Protein AF-A0A4U0ES92-F1 (afdb_monomer)

InterPro domains:
  IPR001584 Integrase, catalytic core [PF13683] (99-151)
  IPR012337 Ribonuclease H-like superfamily [SSF53098] (99-155)
  IPR036397 Ribonuclease H superfamily [G3DSA:3.30.420.10] (34-159)
  IPR050900 Transposase IS3/IS150/IS904 [PTHR46889] (99-154)

Mean predicted aligned error: 8.14 Å

Organism: NCBI:txid2565367

Solvent-accessible surface area (backbone atoms only — not comparable to full-atom values): 10057 Å² total; per-residue (Å²): 116,68,71,62,53,51,52,52,51,54,54,50,52,55,52,52,60,52,28,74,80,45,64,61,62,50,68,78,57,41,56,62,73,39,42,68,58,29,59,74,68,71,50,94,73,54,73,66,58,50,50,51,54,32,51,76,69,70,64,59,81,77,79,81,77,73,94,70,90,81,80,89,80,90,72,95,72,87,83,81,79,75,71,60,87,84,60,84,82,87,59,89,89,76,76,57,79,74,60,49,48,65,59,54,53,51,51,50,48,46,28,71,45,63,56,65,73,60,90,64,99,40,74,67,56,47,52,51,52,50,54,49,46,54,48,41,47,34,69,68,39,66,31,76,96,54,78,57,35,22,55,43,69,61,68,60,67,74,108

Radius of gyration: 19.61 Å; Cα contacts (8 Å, |Δi|>4): 95; chains: 1; bounding box: 53×39×47 Å

pLDDT: mean 85.02, std 13.17, range [40.41, 96.62]

Foldseek 3Di:
DPVVVVLLVVLVVLLVVVCVQWVQDALVLVCVLCVVVCVVVVHDDDSVNSVVSCVVVVNGHDDDDPPDDPDDPDDDDDDDDLPPPPDDDDDPPPDDPVSCVVVVVVVVCLCPGQVLVDDDPDPVVSVVSSVSSVCCQQQPAFDVVVVGDHNCVVPVVVD

Sequence (159 aa):
ADKRLKLEQQIIQIVNQKRRSLPREGVRKLKISLKNEFDKANLKVGRDTLFNILRKHNMLITRKKPSYRTTNSFHRFYKHKNIIKDVIVNRPNQVWVSDNAIAERVNGILKDEFYLDQTFDSVQHAKKATKSAINLYNQIRLHVSLDYKTPNMVYLKTA

Structure (mmCIF, N/CA/C/O backbone):
data_AF-A0A4U0ES92-F1
#
_entry.id   AF-A0A4U0ES92-F1
#
loop_
_atom_site.group_PDB
_atom_site.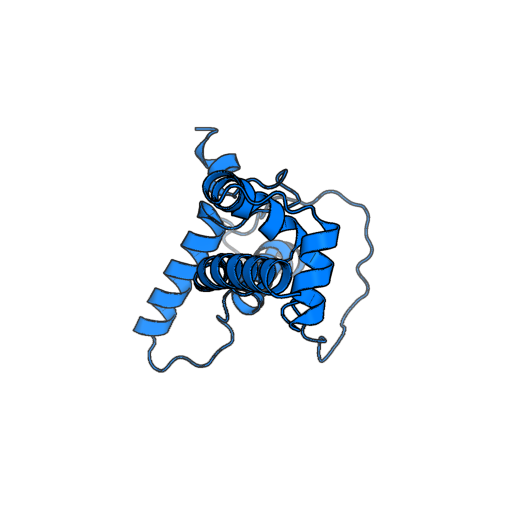id
_atom_site.type_symbol
_atom_site.label_atom_id
_atom_site.label_alt_id
_atom_site.label_comp_id
_atom_site.label_asym_id
_atom_site.label_entity_id
_atom_site.label_seq_id
_atom_site.pdbx_PDB_ins_code
_atom_site.Cartn_x
_atom_site.Cartn_y
_atom_site.Cartn_z
_atom_site.occupancy
_atom_site.B_iso_or_equiv
_atom_site.auth_seq_id
_atom_site.auth_comp_id
_atom_site.auth_asym_id
_atom_site.auth_atom_id
_atom_site.pdbx_PDB_model_num
ATOM 1 N N . ALA A 1 1 ? -25.592 1.103 23.160 1.00 60.66 1 ALA A N 1
ATOM 2 C CA . ALA A 1 1 ? -25.136 0.414 21.930 1.00 60.66 1 ALA A CA 1
ATOM 3 C C . ALA A 1 1 ? -24.760 1.393 20.807 1.00 60.66 1 ALA A C 1
ATOM 5 O O . ALA A 1 1 ? -23.712 1.230 20.192 1.00 60.66 1 ALA A O 1
ATOM 6 N N . ASP A 1 2 ? -25.552 2.446 20.593 1.00 78.88 2 ASP A N 1
ATOM 7 C CA . ASP A 1 2 ? -25.477 3.307 19.403 1.00 78.88 2 ASP A CA 1
ATOM 8 C C . ASP A 1 2 ? -24.165 4.115 19.229 1.00 78.88 2 ASP A C 1
ATOM 10 O O . ASP A 1 2 ? -23.608 4.192 18.137 1.00 78.88 2 ASP A O 1
ATOM 14 N N . LYS A 1 3 ? -23.576 4.636 20.320 1.00 84.75 3 LYS A N 1
ATOM 15 C CA . LYS A 1 3 ? -22.305 5.399 20.264 1.00 84.75 3 LYS A CA 1
ATOM 16 C C . LYS A 1 3 ? -21.114 4.574 19.752 1.00 84.75 3 LYS A C 1
ATOM 18 O O . LYS A 1 3 ? -20.283 5.086 19.008 1.00 84.75 3 LYS A O 1
ATOM 23 N N . ARG A 1 4 ? -21.030 3.295 20.136 1.00 85.50 4 ARG A N 1
ATOM 24 C CA . ARG A 1 4 ? -19.947 2.394 19.705 1.00 85.50 4 ARG A CA 1
ATOM 25 C C . ARG A 1 4 ? -20.083 2.037 18.228 1.00 85.50 4 ARG A C 1
ATOM 27 O O . ARG A 1 4 ? -19.082 2.006 17.524 1.00 85.50 4 ARG A O 1
ATOM 34 N N . LEU A 1 5 ? -21.314 1.819 17.769 1.00 89.06 5 LEU A N 1
ATOM 35 C CA . LEU A 1 5 ? -21.596 1.547 16.364 1.00 89.06 5 LEU A CA 1
ATOM 36 C C . LEU A 1 5 ? -21.233 2.750 15.480 1.00 89.06 5 LEU A C 1
ATOM 38 O O . LEU A 1 5 ? -20.566 2.570 14.466 1.00 89.06 5 LEU A O 1
ATOM 42 N N . LYS A 1 6 ? -21.573 3.973 15.910 1.00 91.31 6 LYS A N 1
ATOM 43 C CA . LYS A 1 6 ? -21.177 5.215 15.221 1.00 91.31 6 LYS A CA 1
ATOM 44 C C . LYS A 1 6 ? -19.657 5.370 15.121 1.00 91.31 6 LYS A C 1
ATOM 46 O O . LYS A 1 6 ? -19.144 5.693 14.054 1.00 91.31 6 LYS A O 1
ATOM 51 N N . LEU A 1 7 ? -18.926 5.075 16.198 1.00 91.00 7 LEU A N 1
ATOM 52 C CA . LEU A 1 7 ? -17.459 5.104 16.191 1.00 91.00 7 LEU A CA 1
ATOM 53 C C . LEU A 1 7 ? -16.865 4.057 15.231 1.00 91.00 7 LEU A C 1
ATOM 55 O O . LEU A 1 7 ? -15.956 4.367 14.464 1.00 91.00 7 LEU A O 1
ATOM 59 N N . GLU A 1 8 ? -17.391 2.827 15.239 1.00 93.12 8 GLU A N 1
ATOM 60 C CA . GLU A 1 8 ? -16.979 1.770 14.304 1.00 93.12 8 GLU A CA 1
ATOM 61 C C . GLU A 1 8 ? -17.213 2.200 12.843 1.00 93.12 8 GLU A C 1
ATOM 63 O O . GLU A 1 8 ? -16.310 2.076 12.016 1.00 93.12 8 GLU A O 1
ATOM 68 N N . GLN A 1 9 ? -18.376 2.784 12.538 1.00 93.12 9 GLN A N 1
ATOM 69 C CA . GLN A 1 9 ? -18.706 3.305 11.206 1.00 93.12 9 GLN A CA 1
ATOM 70 C C . GLN A 1 9 ? -17.762 4.428 10.763 1.00 93.12 9 GLN A C 1
ATOM 72 O O . GLN A 1 9 ? -17.282 4.413 9.628 1.00 93.12 9 GLN A O 1
ATOM 77 N N . GLN A 1 10 ? -17.434 5.360 11.660 1.00 94.12 10 GLN A N 1
ATOM 78 C CA . GLN A 1 10 ? -16.494 6.442 11.370 1.00 94.12 10 GLN A CA 1
ATOM 79 C C . GLN A 1 10 ? -15.098 5.899 11.028 1.00 94.12 10 GLN A C 1
ATOM 81 O O . GLN A 1 10 ? -14.485 6.319 10.046 1.00 94.12 10 GLN A O 1
ATOM 86 N N . ILE A 1 11 ? -14.608 4.912 11.787 1.00 93.75 11 ILE A N 1
ATOM 87 C CA . ILE A 1 11 ? -13.322 4.252 11.514 1.00 93.75 11 ILE A CA 1
ATOM 88 C C . ILE A 1 11 ? -13.347 3.569 10.143 1.00 93.75 11 ILE A C 1
ATOM 90 O O . ILE A 1 11 ? -12.400 3.700 9.368 1.00 93.75 11 ILE A O 1
ATOM 94 N N . ILE A 1 12 ? -14.429 2.859 9.819 1.00 94.62 12 ILE A N 1
ATOM 95 C CA . ILE A 1 12 ? -14.591 2.176 8.528 1.00 94.62 12 ILE A CA 1
ATOM 96 C C . ILE A 1 12 ? -14.568 3.176 7.372 1.00 94.62 12 ILE A C 1
ATOM 98 O O . ILE A 1 12 ? -13.921 2.922 6.356 1.00 94.62 12 ILE A O 1
ATOM 102 N N . GLN A 1 13 ? -15.224 4.326 7.528 1.00 94.62 13 GLN A N 1
ATOM 103 C CA . GLN A 1 13 ? -15.247 5.371 6.510 1.00 94.62 13 GLN A CA 1
ATOM 104 C C . GLN A 1 13 ? -13.841 5.911 6.219 1.00 94.62 13 GLN A C 1
ATOM 106 O O . GLN A 1 13 ? -13.446 5.975 5.053 1.00 94.62 13 GLN A O 1
ATOM 111 N N . ILE A 1 14 ? -13.067 6.213 7.264 1.00 94.44 14 ILE A N 1
ATOM 112 C CA . ILE A 1 14 ? -11.668 6.658 7.152 1.00 94.44 14 ILE A CA 1
ATOM 113 C C . ILE A 1 14 ? -10.821 5.585 6.448 1.00 94.44 14 ILE A C 1
ATOM 115 O O . ILE A 1 14 ? -10.112 5.853 5.476 1.00 94.44 14 ILE A O 1
ATOM 119 N N . VAL A 1 15 ? -10.950 4.323 6.870 1.00 94.38 15 VAL A N 1
ATOM 120 C CA . VAL A 1 15 ? -10.224 3.199 6.260 1.00 94.38 15 VAL A CA 1
ATOM 121 C C . VAL A 1 15 ? -10.571 3.037 4.776 1.00 94.38 15 VAL A C 1
ATOM 123 O O . VAL A 1 15 ? -9.679 2.812 3.957 1.00 94.38 15 VAL A O 1
ATOM 126 N N . ASN A 1 16 ? -11.845 3.169 4.407 1.00 93.81 16 ASN A N 1
ATOM 127 C CA . ASN A 1 16 ? -12.287 3.076 3.017 1.00 93.81 16 ASN A CA 1
ATOM 128 C C . ASN A 1 16 ? -11.739 4.218 2.161 1.00 93.81 16 ASN A C 1
ATOM 130 O O . ASN A 1 16 ? -11.300 3.969 1.038 1.00 93.81 16 ASN A O 1
ATOM 134 N N . GLN A 1 17 ? -11.705 5.447 2.685 1.00 93.44 17 GLN A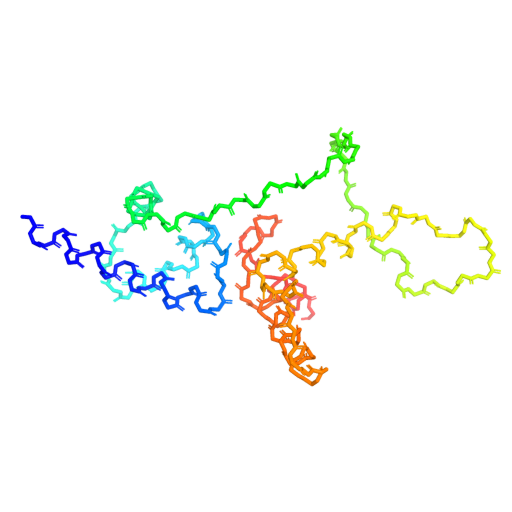 N 1
ATOM 135 C CA . GLN A 1 17 ? -11.074 6.576 1.997 1.00 93.44 17 GLN A CA 1
ATOM 136 C C . GLN A 1 17 ? -9.602 6.283 1.708 1.00 93.44 17 GLN A C 1
ATOM 138 O O . GLN A 1 17 ? -9.154 6.441 0.571 1.00 93.44 17 GLN A O 1
ATOM 143 N N . LYS A 1 18 ? -8.870 5.749 2.691 1.00 92.19 18 LYS A N 1
ATOM 144 C CA . LYS A 1 18 ? -7.464 5.388 2.510 1.00 92.19 18 LYS A CA 1
ATOM 145 C C . LYS A 1 18 ? -7.260 4.283 1.475 1.00 92.19 18 LYS A C 1
ATOM 147 O O . LYS A 1 18 ? -6.378 4.385 0.615 1.00 92.19 18 LYS A O 1
ATOM 152 N N . ARG A 1 19 ? -8.110 3.254 1.505 1.00 92.31 19 ARG A N 1
ATOM 153 C CA . ARG A 1 19 ? -8.057 2.109 0.585 1.00 92.31 19 ARG A CA 1
ATOM 154 C C . ARG A 1 19 ? -8.394 2.441 -0.865 1.00 92.31 19 ARG A C 1
ATOM 156 O O . ARG A 1 19 ? -8.065 1.646 -1.733 1.00 92.31 19 ARG A O 1
ATOM 163 N N . ARG A 1 20 ? -8.946 3.620 -1.164 1.00 91.19 20 ARG A N 1
ATOM 164 C CA . ARG A 1 20 ? -9.018 4.100 -2.557 1.00 91.19 20 ARG A CA 1
ATOM 165 C C . ARG A 1 20 ? -7.627 4.246 -3.179 1.00 91.19 20 ARG A C 1
ATOM 167 O O . ARG A 1 20 ? -7.461 3.981 -4.360 1.00 91.19 20 ARG A O 1
ATOM 174 N N . SER A 1 21 ? -6.640 4.652 -2.376 1.00 90.44 21 SER A N 1
ATOM 175 C CA . SER A 1 21 ? -5.247 4.805 -2.815 1.00 90.44 21 SER A CA 1
ATOM 176 C C . SER A 1 21 ? -4.419 3.532 -2.625 1.00 90.44 21 SER A C 1
ATOM 178 O O . SER A 1 21 ? -3.677 3.138 -3.516 1.00 90.44 21 SER A O 1
ATOM 180 N N . LEU A 1 22 ? -4.549 2.870 -1.471 1.00 91.69 22 LEU A N 1
ATOM 181 C CA . LEU A 1 22 ? -3.810 1.652 -1.133 1.00 91.69 22 LEU A CA 1
ATOM 182 C C . LEU A 1 22 ? -4.800 0.537 -0.763 1.00 91.69 22 LEU A C 1
ATOM 184 O O . LEU A 1 22 ? -5.035 0.277 0.422 1.00 91.69 22 LEU A O 1
ATOM 188 N N . PRO A 1 23 ? -5.412 -0.130 -1.754 1.00 89.75 23 PRO A N 1
ATOM 189 C CA . PRO A 1 23 ? -6.561 -1.003 -1.515 1.00 89.75 23 PRO A CA 1
ATOM 190 C C . PRO A 1 23 ? -6.226 -2.234 -0.680 1.00 89.75 23 PRO A C 1
ATOM 192 O O . PRO A 1 23 ? -7.071 -2.735 0.063 1.00 89.75 23 PRO A O 1
ATOM 195 N N . ARG A 1 24 ? -4.976 -2.699 -0.750 1.00 91.19 24 ARG A N 1
ATOM 196 C CA . ARG A 1 24 ? -4.496 -3.889 -0.039 1.00 91.19 24 ARG A CA 1
ATOM 197 C C . ARG A 1 24 ? -3.477 -3.552 1.049 1.00 91.19 24 ARG A C 1
ATOM 199 O O . ARG A 1 24 ? -2.622 -4.367 1.394 1.00 91.19 24 ARG A O 1
ATOM 206 N N . GLU A 1 25 ? -3.595 -2.367 1.652 1.00 90.62 25 GLU A N 1
ATOM 207 C CA . GLU A 1 25 ? -2.781 -1.992 2.809 1.00 90.62 25 GLU A CA 1
ATOM 208 C C . GLU A 1 25 ? -3.185 -2.742 4.090 1.00 90.62 25 GLU A C 1
ATOM 210 O O . GLU A 1 25 ? -4.276 -2.578 4.645 1.00 90.62 25 GLU A O 1
ATOM 215 N N . GLY A 1 26 ? -2.269 -3.579 4.586 1.00 90.56 26 GLY A N 1
ATOM 216 C CA . GLY A 1 26 ? -2.458 -4.360 5.809 1.00 90.56 26 GLY A CA 1
ATOM 217 C C . GLY A 1 26 ? -2.611 -3.500 7.067 1.00 90.56 26 GLY A C 1
ATOM 218 O O . GLY A 1 26 ? -1.957 -2.471 7.213 1.00 90.56 26 GLY A O 1
ATOM 219 N N . VAL A 1 27 ? -3.392 -3.991 8.037 1.00 92.69 27 VAL A N 1
ATOM 220 C CA . VAL A 1 27 ? -3.791 -3.263 9.262 1.00 92.69 27 VAL A CA 1
ATOM 221 C C . VAL A 1 27 ? -2.615 -2.655 10.040 1.00 92.69 27 VAL A C 1
ATOM 223 O O . VAL A 1 27 ? -2.722 -1.545 10.550 1.00 92.69 27 VAL A O 1
ATOM 226 N N . ARG A 1 28 ? -1.464 -3.343 10.105 1.00 92.00 28 ARG A N 1
ATOM 227 C CA . ARG A 1 28 ? -0.263 -2.823 10.789 1.00 92.00 28 ARG A CA 1
ATOM 228 C C . ARG A 1 28 ? 0.247 -1.519 10.169 1.00 92.00 28 ARG A C 1
ATOM 230 O O . ARG A 1 28 ? 0.568 -0.591 10.901 1.00 92.00 28 ARG A O 1
ATOM 237 N N . LYS A 1 29 ? 0.311 -1.462 8.835 1.00 93.31 29 LYS A N 1
ATOM 238 C CA . LYS A 1 29 ? 0.729 -0.265 8.092 1.00 93.31 29 LYS A CA 1
ATOM 239 C C . LYS A 1 29 ? -0.369 0.786 8.120 1.00 93.31 29 LYS A C 1
ATOM 241 O O . LYS A 1 29 ? -0.096 1.935 8.438 1.00 93.31 29 LYS A O 1
ATOM 246 N N . LEU A 1 30 ? -1.610 0.344 7.931 1.00 93.50 30 LEU A N 1
ATOM 247 C CA . LEU A 1 30 ? -2.801 1.179 7.976 1.00 93.50 30 LEU A CA 1
ATOM 248 C C . LEU A 1 30 ? -2.890 1.976 9.286 1.00 93.50 30 LEU A C 1
ATOM 250 O O . LEU A 1 30 ? -3.100 3.177 9.244 1.00 93.50 30 LEU A O 1
ATOM 254 N N . LYS A 1 31 ? -2.630 1.355 10.447 1.00 94.06 31 LYS A N 1
ATOM 255 C CA . LYS A 1 31 ? -2.600 2.054 11.746 1.00 94.06 31 LYS A CA 1
ATOM 256 C C . LYS A 1 31 ? -1.609 3.217 11.769 1.00 94.06 31 LYS A C 1
ATOM 258 O O . LYS A 1 31 ? -1.871 4.238 12.394 1.00 94.06 31 LYS A O 1
ATOM 263 N N . ILE A 1 32 ? -0.439 3.033 11.163 1.00 93.25 32 ILE A N 1
ATOM 264 C CA . ILE A 1 32 ? 0.611 4.054 11.133 1.00 93.25 32 ILE A CA 1
ATOM 265 C C . ILE A 1 32 ? 0.233 5.135 10.128 1.00 93.25 32 ILE A C 1
ATOM 267 O O . ILE A 1 32 ? 0.284 6.314 10.462 1.00 93.25 32 ILE A O 1
ATOM 271 N N . SER A 1 33 ? -0.222 4.737 8.939 1.00 91.88 33 SER A N 1
ATOM 272 C CA . SER A 1 33 ? -0.618 5.688 7.910 1.00 91.88 33 SER A CA 1
ATOM 273 C C . SER A 1 33 ? -1.838 6.525 8.301 1.00 91.88 33 SER A C 1
ATOM 275 O O . SER A 1 33 ? -1.914 7.673 7.877 1.00 91.88 33 SER A O 1
ATOM 277 N N . LEU A 1 34 ? -2.775 5.969 9.070 1.00 93.31 34 LEU A N 1
ATOM 278 C CA . LEU A 1 34 ? -3.988 6.651 9.525 1.00 93.31 34 LEU A CA 1
ATOM 279 C C . LEU A 1 34 ? -3.794 7.424 10.828 1.00 93.31 34 LEU A C 1
ATOM 281 O O . LEU A 1 34 ? -4.741 8.049 11.288 1.00 93.31 34 LEU A O 1
ATOM 285 N N . LYS A 1 35 ? -2.599 7.404 11.434 1.00 92.44 35 LYS A N 1
ATOM 286 C CA . LYS A 1 35 ? -2.360 8.048 12.733 1.00 92.44 35 LYS A CA 1
ATOM 287 C C . LYS A 1 35 ? -2.829 9.508 12.730 1.00 92.44 35 LYS A C 1
ATOM 289 O O . LYS A 1 35 ? -3.643 9.882 13.561 1.00 92.44 35 LYS A O 1
ATOM 294 N N . ASN A 1 36 ? -2.418 10.279 11.724 1.00 92.00 36 ASN A N 1
ATOM 295 C CA . ASN A 1 36 ? -2.798 11.687 11.597 1.00 92.00 36 ASN A CA 1
ATOM 296 C C . ASN A 1 36 ? -4.308 11.880 11.370 1.00 92.00 36 ASN A C 1
ATOM 298 O O . ASN A 1 36 ? -4.873 12.874 11.811 1.00 92.00 36 ASN A O 1
ATOM 302 N N . GLU A 1 37 ? -4.963 10.958 10.660 1.00 93.19 37 GLU A N 1
ATOM 303 C CA . GLU A 1 37 ? -6.406 11.019 10.392 1.00 93.19 37 GLU A CA 1
ATOM 304 C C . GLU A 1 37 ? -7.213 10.686 11.654 1.00 93.19 37 GLU A C 1
ATOM 306 O O . GLU A 1 37 ? -8.196 11.359 11.957 1.00 93.19 37 GLU A O 1
ATOM 311 N N . PHE A 1 38 ? -6.758 9.707 12.438 1.00 93.56 38 PHE A N 1
ATOM 312 C CA . PHE A 1 38 ? -7.346 9.372 13.731 1.00 93.56 38 PHE A CA 1
ATOM 313 C C . PHE A 1 38 ? -7.130 10.470 14.770 1.00 93.56 38 PHE A C 1
ATOM 315 O O . PHE A 1 38 ? -8.079 10.806 15.474 1.00 93.56 38 PHE A O 1
ATOM 322 N N . ASP A 1 39 ? -5.942 11.076 14.821 1.00 93.12 39 ASP A N 1
ATOM 323 C CA . ASP A 1 39 ? -5.649 12.185 15.734 1.00 93.12 39 ASP A CA 1
ATOM 324 C C . ASP A 1 39 ? -6.544 13.401 15.416 1.00 93.12 39 ASP A C 1
ATOM 326 O O . ASP A 1 39 ? -7.166 13.961 16.316 1.00 93.12 39 ASP A O 1
ATOM 330 N N . LYS A 1 40 ? -6.715 13.748 14.128 1.00 93.19 40 LYS A N 1
ATOM 331 C CA . LYS A 1 40 ? -7.642 14.809 13.678 1.00 93.19 40 LYS A CA 1
ATOM 332 C C . LYS A 1 40 ? -9.102 14.519 14.024 1.00 93.19 40 LYS A C 1
ATOM 334 O O . LYS A 1 40 ? -9.841 15.430 14.376 1.00 93.19 40 LYS A O 1
ATOM 339 N N . ALA A 1 41 ? -9.519 13.261 13.915 1.00 91.50 41 ALA A N 1
ATOM 340 C CA . ALA A 1 41 ? -10.865 12.824 14.270 1.00 91.50 41 ALA A CA 1
ATOM 341 C C . ALA A 1 41 ? -11.053 12.600 15.785 1.00 91.50 41 ALA A C 1
ATOM 343 O O . ALA A 1 41 ? -12.136 12.196 16.208 1.00 91.50 41 ALA A O 1
ATOM 344 N N . ASN A 1 42 ? -10.013 12.836 16.596 1.00 91.69 42 ASN A N 1
ATOM 345 C CA . ASN A 1 42 ? -9.966 12.568 18.034 1.00 91.69 42 ASN A CA 1
ATOM 346 C C . ASN A 1 42 ? -10.328 11.108 18.400 1.00 91.69 42 ASN A C 1
ATOM 348 O O . ASN A 1 42 ? -10.959 10.822 19.420 1.00 91.69 42 ASN A O 1
ATOM 352 N N . LEU A 1 43 ? -9.935 10.163 17.541 1.00 90.50 43 LEU A N 1
ATOM 353 C CA . LEU A 1 43 ? -10.214 8.735 17.670 1.00 90.50 43 LEU A CA 1
ATOM 354 C C . LEU A 1 43 ? -9.018 8.003 18.289 1.00 90.50 43 LEU A C 1
ATOM 356 O O . LEU A 1 43 ? -7.987 7.792 17.652 1.00 90.50 43 LEU A O 1
ATOM 360 N N . LYS A 1 44 ? -9.173 7.516 19.524 1.00 89.38 44 LYS A N 1
ATOM 361 C CA . LYS A 1 44 ? -8.159 6.679 20.186 1.00 89.38 44 LYS A CA 1
ATOM 362 C C . LYS A 1 44 ? -8.343 5.210 19.814 1.00 89.38 44 LYS A C 1
ATOM 364 O O . LYS A 1 44 ? -9.036 4.461 20.500 1.00 89.38 44 LYS A O 1
ATOM 369 N N . VAL A 1 45 ? -7.713 4.790 18.719 1.00 90.19 45 VAL A N 1
ATOM 370 C CA . VAL A 1 45 ? -7.803 3.411 18.216 1.00 90.19 45 VAL A CA 1
ATOM 371 C C . VAL A 1 45 ? -6.441 2.721 18.295 1.00 90.19 45 VAL A C 1
ATOM 373 O O . VAL A 1 45 ? -5.479 3.091 17.622 1.00 90.19 45 VAL A O 1
ATOM 376 N N . GLY A 1 46 ? -6.364 1.684 19.128 1.00 91.31 46 GLY A N 1
ATOM 377 C CA . GLY A 1 46 ? -5.213 0.793 19.208 1.00 91.31 46 GLY A CA 1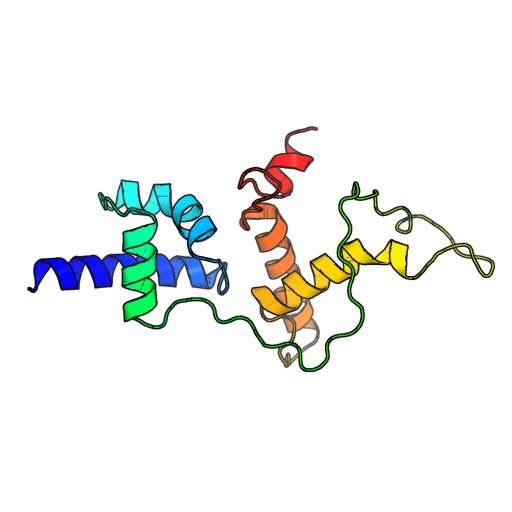
ATOM 378 C C . GLY A 1 46 ? -5.105 -0.162 18.014 1.00 91.31 46 GLY A C 1
ATOM 379 O O . GLY A 1 46 ? -6.013 -0.317 17.200 1.00 91.31 46 GLY A O 1
ATOM 380 N N . ARG A 1 47 ? -3.971 -0.865 17.924 1.00 92.69 47 ARG A N 1
ATOM 381 C CA . ARG A 1 47 ? -3.737 -1.873 16.878 1.00 92.69 47 ARG A CA 1
ATOM 382 C C . ARG A 1 47 ? -4.797 -2.977 16.928 1.00 92.69 47 ARG A C 1
ATOM 384 O O . ARG A 1 47 ? -5.399 -3.295 15.907 1.00 92.69 47 ARG A O 1
ATOM 391 N N . ASP A 1 48 ? -5.005 -3.560 18.104 1.00 94.25 48 ASP A N 1
ATOM 392 C CA . ASP A 1 48 ? -5.850 -4.748 18.256 1.00 94.25 48 ASP A CA 1
ATOM 393 C C . ASP A 1 48 ? -7.335 -4.407 18.146 1.00 94.25 48 ASP A C 1
ATOM 395 O O . ASP A 1 48 ? -8.099 -5.167 17.553 1.00 94.25 48 ASP A O 1
ATOM 399 N N . THR A 1 49 ? -7.733 -3.215 18.599 1.00 93.38 49 THR A N 1
ATOM 400 C CA . THR A 1 49 ? -9.090 -2.712 18.372 1.00 93.38 49 THR A CA 1
ATOM 401 C C . THR A 1 49 ? -9.353 -2.505 16.883 1.00 93.38 49 THR A C 1
ATOM 403 O O . THR A 1 49 ? -10.377 -2.974 16.390 1.00 93.38 49 THR A O 1
ATOM 406 N N . LEU A 1 50 ? -8.409 -1.918 16.133 1.00 94.69 50 LEU A N 1
ATOM 407 C CA . LEU A 1 50 ? -8.527 -1.791 14.678 1.00 94.69 50 LEU A CA 1
ATOM 408 C C . LEU A 1 50 ? -8.615 -3.162 13.988 1.00 94.69 50 LEU A C 1
ATOM 410 O O . LEU A 1 50 ? -9.449 -3.348 13.104 1.00 94.69 50 LEU A O 1
ATOM 414 N N . PHE A 1 51 ? -7.806 -4.143 14.405 1.00 95.62 51 PHE A N 1
ATOM 415 C CA . PHE A 1 51 ? -7.908 -5.514 13.889 1.00 95.62 51 PHE A CA 1
ATOM 416 C C . PHE A 1 51 ? -9.283 -6.127 14.145 1.00 95.62 51 PHE A C 1
ATOM 418 O O . PHE A 1 51 ? -9.850 -6.723 13.233 1.00 95.62 51 PHE A O 1
ATOM 425 N N . ASN A 1 52 ? -9.815 -5.988 15.358 1.00 95.06 52 ASN A N 1
ATOM 426 C CA . ASN A 1 52 ? -11.100 -6.570 15.731 1.00 95.06 52 ASN A CA 1
ATOM 427 C C . ASN A 1 52 ? -12.260 -5.929 14.959 1.00 95.06 52 ASN A C 1
ATOM 429 O O . ASN A 1 52 ? -13.109 -6.655 14.446 1.00 95.06 52 ASN A O 1
ATOM 433 N N . ILE A 1 53 ? -12.259 -4.601 14.803 1.00 94.56 53 ILE A N 1
ATOM 434 C CA . ILE A 1 53 ? -13.274 -3.878 14.019 1.00 94.56 53 ILE A CA 1
ATOM 435 C C . ILE A 1 53 ? -13.218 -4.318 12.552 1.00 94.56 53 ILE A C 1
ATOM 437 O O . ILE A 1 53 ? -14.224 -4.744 11.991 1.00 94.56 53 ILE A O 1
ATOM 441 N N . LEU A 1 54 ? -12.035 -4.308 11.932 1.00 94.88 54 LEU A N 1
ATOM 442 C CA . LEU A 1 54 ? -11.901 -4.717 10.532 1.00 94.88 54 LEU A CA 1
ATOM 443 C C . LEU A 1 54 ? -12.214 -6.203 10.322 1.00 94.88 54 LEU A C 1
ATOM 445 O O . LEU A 1 54 ? -12.738 -6.564 9.273 1.00 94.88 54 LEU A O 1
ATOM 449 N N . ARG A 1 55 ? -11.932 -7.066 11.307 1.00 95.25 55 ARG A N 1
ATOM 450 C CA . ARG A 1 55 ? -12.317 -8.484 11.270 1.00 95.25 55 ARG A CA 1
ATOM 451 C C . ARG A 1 55 ? -13.833 -8.650 11.310 1.00 95.25 55 ARG A C 1
ATOM 453 O O . ARG A 1 55 ? -14.360 -9.380 10.483 1.00 95.25 55 ARG A O 1
ATOM 460 N N . LYS A 1 56 ? -14.520 -7.948 12.218 1.00 94.69 56 LYS A N 1
ATOM 461 C CA . LYS A 1 56 ? -15.986 -7.974 12.361 1.00 94.69 56 LYS A CA 1
ATOM 462 C C . LYS A 1 56 ? -16.704 -7.590 11.063 1.00 94.69 56 LYS A C 1
ATOM 464 O O . LYS A 1 56 ? -17.750 -8.146 10.760 1.00 94.69 56 LYS A O 1
ATOM 469 N N . HIS A 1 57 ? -16.122 -6.676 10.288 1.00 93.50 57 HIS A N 1
ATOM 470 C CA . HIS A 1 57 ? -16.672 -6.214 9.012 1.00 93.50 57 HIS A CA 1
ATOM 471 C C . HIS A 1 57 ? -16.084 -6.919 7.775 1.00 93.50 57 HIS A C 1
ATOM 473 O O . HIS A 1 57 ? -16.278 -6.441 6.662 1.00 93.50 57 HIS A O 1
ATOM 479 N N . ASN A 1 58 ? -15.350 -8.031 7.932 1.00 92.69 58 ASN A N 1
ATOM 480 C CA . ASN A 1 58 ? -14.711 -8.764 6.824 1.00 92.69 58 ASN A CA 1
ATOM 481 C C . ASN A 1 58 ? -13.788 -7.901 5.940 1.00 92.69 58 ASN A C 1
ATOM 483 O O . ASN A 1 58 ? -13.578 -8.169 4.761 1.00 92.69 58 ASN A O 1
ATOM 487 N N . MET A 1 59 ? -13.185 -6.867 6.524 1.00 93.25 59 MET A N 1
ATOM 488 C CA . MET A 1 59 ? -12.309 -5.915 5.844 1.00 93.25 59 MET A CA 1
ATOM 489 C C . MET A 1 59 ? -10.826 -6.287 5.956 1.00 93.25 59 MET A C 1
ATOM 491 O O . MET A 1 59 ? -9.961 -5.500 5.566 1.00 93.25 59 MET A O 1
ATOM 495 N N . LEU A 1 60 ? -10.478 -7.443 6.519 1.00 93.44 60 LEU A N 1
ATOM 496 C CA . LEU A 1 60 ? -9.090 -7.899 6.533 1.00 93.44 60 LEU A CA 1
ATOM 497 C C . LEU A 1 60 ? -8.663 -8.341 5.131 1.00 93.44 60 LEU A C 1
ATOM 499 O O . LEU A 1 60 ? -9.418 -8.977 4.405 1.00 93.44 60 LEU A O 1
ATOM 503 N N . ILE A 1 61 ? -7.427 -8.019 4.755 1.00 89.19 61 ILE A N 1
ATOM 504 C CA . ILE A 1 61 ? -6.893 -8.422 3.453 1.00 89.19 61 ILE A CA 1
ATOM 505 C C . ILE A 1 61 ? -6.639 -9.920 3.460 1.00 89.19 61 ILE A C 1
ATOM 507 O O . ILE A 1 61 ? -5.800 -10.422 4.213 1.00 89.19 61 ILE A O 1
ATOM 511 N N . T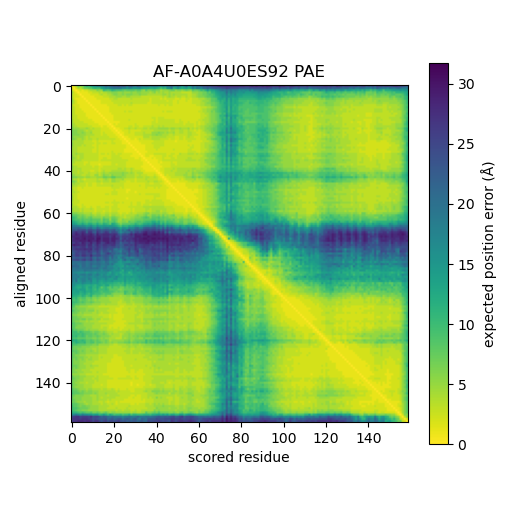HR A 1 62 ? -7.342 -10.617 2.581 1.00 85.50 62 THR A N 1
ATOM 512 C CA . THR A 1 62 ? -7.113 -12.026 2.301 1.00 85.50 62 THR A CA 1
ATOM 513 C C . THR A 1 62 ? -5.931 -12.162 1.347 1.00 85.50 62 THR A C 1
ATOM 515 O O . THR A 1 62 ? -5.780 -11.424 0.366 1.00 85.50 62 THR A O 1
ATOM 518 N N . ARG A 1 63 ? -5.033 -13.098 1.653 1.00 78.94 63 ARG A N 1
ATOM 519 C CA . ARG A 1 63 ? -3.955 -13.452 0.729 1.00 78.94 63 ARG A CA 1
ATOM 520 C C . ARG A 1 63 ? -4.532 -14.351 -0.358 1.00 78.94 63 ARG A C 1
ATOM 522 O O . ARG A 1 63 ? -5.197 -15.333 -0.036 1.00 78.94 63 ARG A O 1
ATOM 529 N N . LYS A 1 64 ? -4.250 -14.034 -1.624 1.00 75.94 64 LYS A N 1
ATOM 530 C CA . LYS A 1 64 ? -4.494 -14.955 -2.737 1.00 75.94 64 LYS A CA 1
ATOM 531 C C . LYS A 1 64 ? -3.622 -16.188 -2.493 1.00 75.94 64 LYS A C 1
ATOM 533 O O . LYS A 1 64 ? -2.422 -16.048 -2.247 1.00 75.94 64 LYS A O 1
ATOM 538 N N . LYS A 1 65 ? -4.225 -17.379 -2.463 1.00 74.69 65 LYS A N 1
ATOM 539 C CA . LYS A 1 65 ? -3.446 -18.619 -2.387 1.00 74.69 65 LYS A CA 1
ATOM 540 C C . LYS A 1 65 ? -2.694 -18.763 -3.716 1.00 74.69 65 LYS A C 1
ATOM 542 O O . LYS A 1 65 ? -3.332 -18.605 -4.758 1.00 74.69 65 LYS A O 1
ATOM 547 N N . PRO A 1 66 ? -1.376 -19.015 -3.711 1.00 66.62 66 PRO A N 1
ATOM 548 C CA . PRO A 1 66 ? -0.677 -19.324 -4.949 1.00 66.62 66 PRO A CA 1
ATOM 549 C C . PRO A 1 66 ? -1.252 -20.626 -5.518 1.00 66.62 66 PRO A C 1
ATOM 551 O O . PRO A 1 66 ? -1.461 -21.577 -4.766 1.00 66.62 66 PRO A O 1
ATOM 554 N N . SER A 1 67 ? -1.532 -20.668 -6.821 1.00 63.09 67 SER A N 1
ATOM 555 C CA . SER A 1 67 ? -2.035 -21.876 -7.492 1.00 63.09 67 SER A CA 1
ATOM 556 C C . SER A 1 67 ? -0.947 -22.940 -7.682 1.00 63.09 67 SER A C 1
ATOM 558 O O . SER A 1 67 ? -1.267 -24.106 -7.873 1.00 63.09 67 SER A O 1
ATOM 560 N N . TYR A 1 68 ? 0.331 -22.565 -7.558 1.00 65.06 68 TYR A N 1
ATOM 561 C CA . TYR A 1 68 ? 1.482 -23.464 -7.578 1.00 65.06 68 TYR A CA 1
ATOM 562 C C . TYR A 1 68 ? 2.596 -22.906 -6.680 1.00 65.06 68 TYR A C 1
ATOM 564 O O . TYR A 1 68 ? 2.837 -21.699 -6.629 1.00 65.06 68 TYR A O 1
ATOM 572 N N . ARG A 1 69 ? 3.265 -23.779 -5.923 1.00 47.34 69 ARG A N 1
ATOM 573 C CA . ARG A 1 69 ? 4.356 -23.421 -5.006 1.00 47.34 69 ARG A CA 1
ATOM 574 C C . ARG A 1 69 ? 5.645 -24.038 -5.539 1.00 47.34 69 ARG A C 1
ATOM 576 O O . ARG A 1 69 ? 5.928 -25.191 -5.241 1.00 47.34 69 ARG A O 1
ATOM 583 N N . THR A 1 70 ? 6.426 -23.291 -6.313 1.00 60.97 70 THR A N 1
ATOM 584 C CA . THR A 1 70 ? 7.772 -23.729 -6.708 1.00 60.97 70 THR A CA 1
ATOM 585 C C . THR A 1 70 ? 8.820 -23.204 -5.727 1.00 60.97 70 THR A C 1
ATOM 587 O O . THR A 1 70 ? 8.893 -22.010 -5.449 1.00 6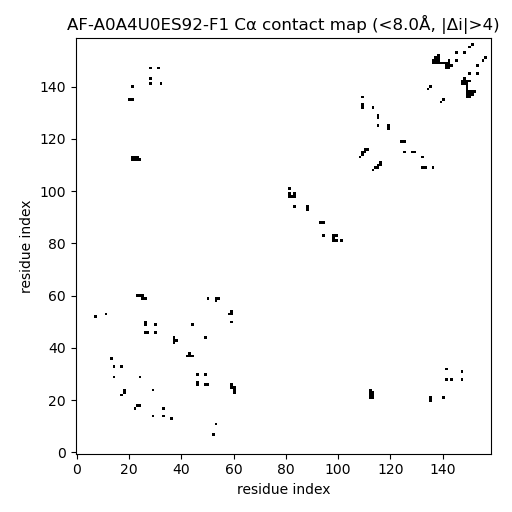0.97 70 THR A O 1
ATOM 590 N N . THR A 1 71 ? 9.641 -24.141 -5.238 1.00 54.41 71 THR A N 1
ATOM 591 C CA . THR A 1 71 ? 10.909 -23.990 -4.491 1.00 54.41 71 THR A CA 1
ATOM 592 C C . THR A 1 71 ? 10.883 -23.306 -3.115 1.00 54.41 71 THR A C 1
ATOM 594 O O . THR A 1 71 ? 10.443 -22.179 -2.914 1.00 54.41 71 THR A O 1
ATOM 597 N N . ASN A 1 72 ? 11.408 -24.034 -2.129 1.00 48.91 72 ASN A N 1
ATOM 598 C CA . ASN A 1 72 ? 11.561 -23.626 -0.740 1.00 48.91 72 ASN A CA 1
ATOM 599 C C . ASN A 1 72 ? 12.850 -22.801 -0.546 1.00 48.91 72 ASN A C 1
ATOM 601 O O . ASN A 1 72 ? 13.922 -23.376 -0.403 1.00 48.91 72 ASN A O 1
ATOM 605 N N . SER A 1 73 ? 12.761 -21.468 -0.527 1.00 46.66 73 SER A N 1
ATOM 606 C CA . SER A 1 73 ? 13.922 -20.575 -0.370 1.00 46.66 73 SER A CA 1
ATOM 607 C C . SER A 1 73 ? 14.016 -19.955 1.036 1.00 46.66 73 SER A C 1
ATOM 609 O O . SER A 1 73 ? 14.050 -18.730 1.188 1.00 46.66 73 SER A O 1
ATOM 611 N N . PHE A 1 74 ? 14.014 -20.771 2.094 1.00 46.81 74 PHE A N 1
ATOM 612 C CA . PHE A 1 74 ? 14.364 -20.290 3.436 1.00 46.81 74 PHE A CA 1
ATOM 613 C C . PHE A 1 74 ? 15.870 -20.020 3.508 1.00 46.81 74 PHE A C 1
ATOM 615 O O . PHE A 1 74 ? 16.643 -20.925 3.803 1.00 46.81 74 PHE A O 1
ATOM 622 N N . HIS A 1 75 ? 16.303 -18.778 3.286 1.00 55.94 75 HIS A N 1
ATOM 623 C CA . HIS A 1 75 ? 17.670 -18.391 3.630 1.00 55.94 75 HIS A CA 1
ATOM 624 C C . HIS A 1 75 ? 17.720 -17.119 4.474 1.00 55.94 75 HIS A C 1
ATOM 626 O O . HIS A 1 75 ? 16.882 -16.221 4.357 1.00 55.94 75 HIS A O 1
ATOM 632 N N . ARG A 1 76 ? 18.775 -17.016 5.279 1.00 56.59 76 ARG A N 1
ATOM 633 C CA . ARG A 1 76 ? 18.987 -15.979 6.296 1.00 56.59 76 ARG A CA 1
ATOM 634 C C . ARG A 1 76 ? 19.925 -14.847 5.829 1.00 56.59 76 ARG A C 1
ATOM 636 O O . ARG A 1 76 ? 20.337 -14.035 6.648 1.00 56.59 76 ARG A O 1
ATOM 643 N N . PHE A 1 77 ? 20.270 -14.798 4.538 1.00 49.84 77 PHE A N 1
ATOM 644 C CA . PHE A 1 77 ? 21.335 -13.942 4.004 1.00 49.84 77 PHE A CA 1
ATOM 645 C C . PHE A 1 77 ? 20.900 -12.544 3.542 1.00 49.84 77 PHE A C 1
ATOM 647 O O . PHE A 1 77 ? 19.731 -12.263 3.256 1.00 49.84 77 PHE A O 1
ATOM 654 N N . TYR A 1 78 ? 21.918 -11.685 3.483 1.00 53.69 78 TYR A N 1
ATOM 655 C CA . TYR A 1 78 ? 21.924 -10.315 2.986 1.00 53.69 78 TYR A CA 1
ATOM 656 C C . TYR A 1 78 ? 21.456 -10.222 1.523 1.00 53.69 78 TYR A C 1
ATOM 658 O O . TYR A 1 78 ? 21.692 -11.125 0.725 1.00 53.69 78 TYR A O 1
ATOM 666 N N . LYS A 1 79 ? 20.769 -9.129 1.166 1.00 54.97 79 LYS A N 1
ATOM 667 C CA . LYS A 1 79 ? 20.161 -8.939 -0.163 1.00 54.97 79 LYS A CA 1
ATOM 668 C C . LYS A 1 79 ? 21.037 -8.043 -1.029 1.00 54.97 79 LYS A C 1
ATOM 670 O O . LYS A 1 79 ? 21.303 -6.903 -0.658 1.00 54.97 79 LYS A O 1
ATOM 675 N N . HIS A 1 80 ? 21.437 -8.555 -2.188 1.00 52.75 80 HIS A N 1
ATOM 676 C CA . HIS A 1 80 ? 22.326 -7.860 -3.115 1.00 52.75 80 HIS A CA 1
ATOM 677 C C . HIS A 1 80 ? 21.635 -6.743 -3.905 1.00 52.75 80 HIS A C 1
ATOM 679 O O . HIS A 1 80 ? 20.424 -6.760 -4.118 1.00 52.75 80 HIS A O 1
ATOM 685 N N . LYS A 1 81 ? 22.427 -5.756 -4.342 1.00 56.47 81 LYS A N 1
ATOM 686 C CA . LYS A 1 81 ? 21.991 -4.711 -5.281 1.00 56.47 81 LYS A CA 1
ATOM 687 C C . LYS A 1 81 ? 21.644 -5.336 -6.638 1.00 56.47 81 LYS A C 1
ATOM 689 O O . LYS A 1 81 ? 22.249 -6.327 -7.022 1.00 56.47 81 LYS A O 1
ATOM 694 N N . ASN A 1 82 ? 20.690 -4.746 -7.362 1.00 63.97 82 ASN A N 1
ATOM 695 C CA . ASN A 1 82 ? 20.357 -5.161 -8.727 1.00 63.97 82 ASN A CA 1
ATOM 696 C C . ASN A 1 82 ? 21.475 -4.716 -9.683 1.00 63.97 82 ASN A C 1
ATOM 698 O O . ASN A 1 82 ? 21.560 -3.534 -10.010 1.00 63.97 82 ASN A O 1
ATOM 702 N N . ILE A 1 83 ? 22.327 -5.661 -10.080 1.00 70.38 83 ILE A N 1
ATOM 703 C CA . ILE A 1 83 ? 23.519 -5.417 -10.906 1.00 70.38 83 ILE A CA 1
ATOM 704 C C . ILE A 1 83 ? 23.178 -5.456 -12.409 1.00 70.38 83 ILE A C 1
ATOM 706 O O . ILE A 1 83 ? 23.935 -4.928 -13.209 1.00 70.38 83 ILE A O 1
ATOM 710 N N . ILE A 1 84 ? 22.025 -6.013 -12.813 1.00 73.75 84 ILE A N 1
ATOM 711 C CA . ILE A 1 84 ? 21.695 -6.238 -14.237 1.00 73.75 84 ILE A CA 1
ATOM 712 C C . ILE A 1 84 ? 21.400 -4.942 -14.993 1.00 73.75 84 ILE A C 1
ATOM 714 O O . ILE A 1 84 ? 21.583 -4.890 -16.203 1.00 73.75 84 ILE A O 1
ATOM 718 N N . LYS A 1 85 ? 20.888 -3.915 -14.303 1.00 66.88 85 LYS A N 1
ATOM 719 C CA . LYS A 1 85 ? 20.204 -2.771 -14.931 1.00 66.88 85 LYS A CA 1
ATOM 720 C C . LYS A 1 85 ? 20.996 -2.119 -16.076 1.00 66.88 85 LYS A C 1
ATOM 722 O O . LYS A 1 85 ? 20.379 -1.714 -17.055 1.00 66.88 85 LYS A O 1
ATOM 727 N N . ASP A 1 86 ? 22.319 -2.067 -15.954 1.00 79.75 86 ASP A N 1
ATOM 728 C CA . ASP A 1 86 ? 23.210 -1.381 -16.895 1.00 79.75 86 ASP A CA 1
ATOM 729 C C . ASP A 1 86 ? 24.199 -2.346 -17.592 1.00 79.75 86 ASP A C 1
ATOM 731 O O . ASP A 1 86 ? 25.191 -1.918 -18.179 1.00 79.75 86 ASP A O 1
ATOM 735 N N . VAL A 1 87 ? 23.954 -3.662 -17.530 1.00 83.19 87 VAL A N 1
ATOM 736 C CA . VAL A 1 87 ? 24.823 -4.692 -18.126 1.00 83.19 87 VAL A CA 1
ATOM 737 C C . VAL A 1 87 ? 24.370 -5.022 -19.549 1.00 83.19 87 VAL A C 1
ATOM 739 O O . VAL A 1 87 ? 23.246 -5.472 -19.767 1.00 83.19 87 VAL A O 1
ATOM 742 N N . ILE A 1 88 ? 25.270 -4.863 -20.524 1.00 85.81 88 ILE A N 1
ATOM 743 C CA . ILE A 1 88 ? 25.068 -5.324 -21.906 1.00 85.81 88 ILE A CA 1
ATOM 744 C C . ILE A 1 88 ? 25.485 -6.799 -21.992 1.00 85.81 88 ILE A C 1
ATOM 746 O O . ILE A 1 88 ? 26.661 -7.130 -21.825 1.00 85.81 88 ILE A O 1
ATOM 750 N N . VAL A 1 89 ? 24.523 -7.690 -22.241 1.00 85.50 89 VAL A N 1
ATOM 751 C CA . VAL A 1 89 ? 24.754 -9.140 -22.335 1.00 85.50 89 VAL A CA 1
ATOM 752 C C . VAL A 1 89 ? 25.127 -9.513 -23.770 1.00 85.50 89 VAL A C 1
ATOM 754 O O . VAL A 1 89 ? 24.292 -9.445 -24.664 1.00 85.50 89 VAL A O 1
ATOM 757 N N . ASN A 1 90 ? 26.373 -9.938 -23.979 1.00 92.69 90 ASN A N 1
ATOM 758 C CA . ASN A 1 90 ? 26.923 -10.318 -25.286 1.00 92.69 90 ASN A CA 1
ATOM 759 C C . ASN A 1 90 ? 27.272 -11.816 -25.385 1.00 92.69 90 ASN A C 1
ATOM 761 O O . ASN A 1 90 ? 27.610 -12.292 -26.468 1.00 92.69 90 ASN A O 1
ATOM 765 N N . ARG A 1 91 ? 27.254 -12.564 -24.269 1.00 89.12 91 ARG A N 1
ATOM 766 C CA . ARG A 1 91 ? 27.590 -14.000 -24.208 1.00 89.12 91 ARG A CA 1
ATOM 767 C C . ARG A 1 91 ? 26.728 -14.746 -23.173 1.00 89.12 91 ARG A C 1
ATOM 769 O O . ARG A 1 91 ? 26.257 -14.123 -22.220 1.00 89.12 91 ARG A O 1
ATOM 776 N N . PRO A 1 92 ? 26.550 -16.077 -23.307 1.00 85.00 92 PRO A N 1
ATOM 777 C CA . PRO A 1 92 ? 25.938 -16.902 -22.260 1.00 85.00 92 PRO A CA 1
ATOM 778 C C . PRO A 1 92 ? 26.668 -16.775 -20.905 1.00 85.00 92 PRO A C 1
ATOM 780 O O . PRO A 1 92 ? 27.869 -16.513 -20.875 1.00 85.00 92 PRO A O 1
ATOM 783 N N . ASN A 1 93 ? 25.954 -17.004 -19.793 1.00 83.44 93 ASN A N 1
ATOM 784 C CA . ASN A 1 93 ? 26.457 -16.992 -18.400 1.00 83.44 93 ASN A CA 1
ATOM 785 C C . ASN A 1 93 ? 26.885 -15.627 -17.815 1.00 83.44 93 ASN A C 1
ATOM 787 O O . ASN A 1 93 ? 27.615 -15.589 -16.827 1.00 83.44 93 ASN A O 1
ATOM 791 N N . GLN A 1 94 ? 26.432 -14.504 -18.380 1.00 84.62 94 GLN A N 1
ATOM 792 C CA . GLN A 1 94 ? 26.722 -13.165 -17.834 1.00 84.62 94 GLN A CA 1
ATOM 793 C C . GLN A 1 94 ? 25.663 -12.645 -16.852 1.00 84.62 94 GLN A C 1
ATOM 795 O O . GLN A 1 94 ? 25.968 -11.803 -16.013 1.00 84.62 94 GLN A O 1
ATOM 800 N N . VAL A 1 95 ? 24.427 -13.134 -16.960 1.00 83.00 95 VAL A N 1
ATOM 801 C CA . VAL A 1 95 ? 23.301 -12.779 -16.088 1.00 83.00 95 VAL A CA 1
ATOM 802 C C . VAL A 1 95 ? 22.546 -14.053 -15.749 1.00 83.00 95 VAL A C 1
ATOM 804 O O . VAL A 1 95 ? 22.290 -14.881 -16.625 1.00 83.00 95 VAL A O 1
ATOM 807 N N . TRP A 1 96 ? 22.171 -14.193 -14.483 1.00 79.50 96 TRP A N 1
ATOM 808 C CA . TRP A 1 96 ? 21.437 -15.342 -13.976 1.00 79.50 96 TRP A CA 1
ATOM 809 C C . TRP A 1 96 ? 20.008 -14.943 -13.611 1.00 79.50 96 TRP A C 1
ATOM 811 O O . TRP A 1 96 ? 19.723 -13.797 -13.266 1.00 79.50 96 TRP A O 1
ATOM 821 N N . VAL A 1 97 ? 19.083 -15.906 -13.632 1.00 74.12 97 VAL A N 1
ATOM 822 C CA . VAL A 1 97 ? 17.670 -15.674 -13.263 1.00 74.12 97 VAL A CA 1
ATOM 823 C C . VAL A 1 97 ? 17.542 -15.067 -11.855 1.00 74.12 97 VAL A C 1
ATOM 825 O O . VAL A 1 97 ? 16.645 -14.262 -11.600 1.00 74.12 97 VAL A O 1
ATOM 828 N N . SER A 1 98 ? 18.468 -15.400 -10.949 1.00 78.19 98 SER A N 1
ATOM 829 C CA . SER A 1 98 ? 18.551 -14.846 -9.593 1.00 78.19 98 SER A CA 1
ATOM 830 C C . SER A 1 98 ? 18.713 -13.330 -9.556 1.00 78.19 98 SER A C 1
ATOM 832 O O . SER A 1 98 ? 18.229 -12.688 -8.622 1.00 78.19 98 SER A O 1
ATOM 834 N N . ASP A 1 99 ? 19.349 -12.745 -10.564 1.00 76.25 99 ASP A N 1
ATOM 835 C CA . ASP A 1 99 ? 19.706 -11.332 -10.549 1.00 76.25 99 ASP A CA 1
ATOM 836 C C . ASP A 1 99 ? 18.456 -10.445 -10.744 1.00 76.25 99 ASP A C 1
ATOM 838 O O . ASP A 1 99 ? 18.382 -9.326 -10.231 1.00 76.25 99 ASP A O 1
ATOM 842 N N . ASN A 1 100 ? 17.407 -10.974 -11.391 1.00 79.88 100 ASN A N 1
ATOM 843 C CA . ASN A 1 100 ? 16.125 -10.293 -11.618 1.00 79.88 100 ASN A CA 1
ATOM 844 C C . ASN A 1 100 ? 15.141 -10.437 -10.432 1.00 79.88 100 ASN A C 1
ATOM 846 O O . ASN A 1 100 ? 14.052 -9.857 -10.432 1.00 79.88 100 ASN A O 1
ATOM 850 N N . ALA A 1 101 ? 15.506 -11.178 -9.378 1.00 81.44 101 ALA A N 1
ATOM 851 C CA . ALA A 1 101 ? 14.591 -11.536 -8.291 1.00 81.44 101 ALA A CA 1
ATOM 852 C C . ALA A 1 101 ? 13.973 -10.324 -7.565 1.00 81.44 101 ALA A C 1
ATOM 854 O O . ALA A 1 101 ? 12.822 -10.372 -7.121 1.00 81.44 101 ALA A O 1
ATOM 855 N N . ILE A 1 102 ? 14.712 -9.214 -7.444 1.00 80.75 102 ILE A N 1
ATOM 856 C CA . ILE A 1 102 ? 14.198 -7.986 -6.816 1.00 80.75 102 ILE A CA 1
ATOM 857 C C . ILE A 1 102 ? 13.116 -7.344 -7.684 1.00 80.75 102 ILE A C 1
ATOM 859 O O . ILE A 1 102 ? 12.076 -6.946 -7.156 1.00 80.75 102 ILE A O 1
ATOM 863 N N . ALA A 1 103 ? 13.338 -7.253 -8.995 1.00 82.44 103 ALA A N 1
ATOM 864 C CA . ALA A 1 103 ? 12.362 -6.678 -9.911 1.00 82.44 103 ALA A CA 1
ATOM 865 C C . ALA A 1 103 ? 11.101 -7.549 -9.984 1.00 82.44 103 ALA A C 1
ATOM 867 O O . ALA A 1 103 ? 10.000 -7.019 -9.851 1.00 82.44 103 ALA A O 1
ATOM 868 N N . GLU A 1 104 ? 11.245 -8.878 -10.044 1.00 84.94 104 GLU A N 1
ATOM 869 C CA . GLU A 1 104 ? 10.117 -9.815 -9.938 1.00 84.94 104 GLU A CA 1
ATOM 870 C C . GLU A 1 104 ? 9.321 -9.604 -8.647 1.00 84.94 104 GLU A C 1
ATOM 872 O O . GLU A 1 104 ? 8.087 -9.562 -8.653 1.00 84.94 104 GLU A O 1
ATOM 877 N N . ARG A 1 105 ? 10.014 -9.386 -7.521 1.00 86.31 105 ARG A N 1
ATOM 878 C CA . ARG A 1 105 ? 9.344 -9.118 -6.248 1.00 86.31 105 ARG A CA 1
ATOM 879 C C . ARG A 1 105 ? 8.547 -7.816 -6.276 1.00 86.31 105 ARG A C 1
ATOM 881 O O . ARG A 1 105 ? 7.435 -7.792 -5.745 1.00 86.31 105 ARG A O 1
ATOM 888 N N . VAL A 1 106 ? 9.094 -6.746 -6.853 1.00 87.81 106 VAL A N 1
ATOM 889 C CA . VAL A 1 106 ? 8.374 -5.470 -6.993 1.00 87.81 106 VAL A CA 1
ATOM 890 C C . VAL A 1 106 ? 7.191 -5.627 -7.946 1.00 87.81 106 VAL A C 1
ATOM 892 O O . VAL A 1 106 ? 6.089 -5.217 -7.593 1.00 87.81 106 VAL A O 1
ATOM 895 N N . ASN A 1 107 ? 7.371 -6.292 -9.087 1.00 87.38 107 ASN A N 1
ATOM 896 C CA . ASN A 1 107 ? 6.300 -6.561 -10.047 1.00 87.38 107 ASN A CA 1
ATOM 897 C C . ASN A 1 107 ? 5.159 -7.364 -9.416 1.00 87.38 107 ASN A C 1
ATOM 899 O O . ASN A 1 107 ? 3.995 -7.017 -9.602 1.00 87.38 107 ASN A O 1
ATOM 903 N N . GLY A 1 108 ? 5.480 -8.385 -8.617 1.00 88.88 108 GLY A N 1
ATOM 904 C CA . GLY A 1 108 ? 4.490 -9.138 -7.849 1.00 88.88 108 GLY A CA 1
ATOM 905 C C . GLY A 1 108 ? 3.715 -8.252 -6.874 1.00 88.88 108 GLY A C 1
ATOM 906 O O . GLY A 1 108 ? 2.495 -8.329 -6.821 1.00 88.88 108 GLY A O 1
ATOM 907 N N . ILE A 1 109 ? 4.392 -7.344 -6.159 1.00 89.38 109 ILE A N 1
ATOM 908 C CA . ILE A 1 109 ? 3.721 -6.371 -5.280 1.00 89.38 109 ILE A CA 1
ATOM 909 C C . ILE A 1 109 ? 2.810 -5.437 -6.082 1.00 89.38 109 ILE A C 1
ATOM 911 O O . ILE A 1 109 ? 1.694 -5.174 -5.648 1.00 89.38 109 ILE A O 1
ATOM 915 N N . LEU A 1 110 ? 3.267 -4.920 -7.225 1.00 90.94 110 LEU A N 1
ATOM 916 C CA . LEU A 1 110 ? 2.479 -3.994 -8.037 1.00 90.94 110 LEU A CA 1
ATOM 917 C C . LEU A 1 110 ? 1.221 -4.666 -8.603 1.00 90.94 110 LEU A C 1
ATOM 919 O O . LEU A 1 110 ? 0.133 -4.102 -8.516 1.00 90.94 110 LEU A O 1
ATOM 923 N N . LYS A 1 111 ? 1.358 -5.894 -9.106 1.00 89.44 111 LYS A N 1
ATOM 924 C CA . LYS A 1 111 ? 0.238 -6.724 -9.559 1.00 89.44 111 LYS A CA 1
ATOM 925 C C . LYS A 1 111 ? -0.733 -7.009 -8.416 1.00 89.44 111 LYS A C 1
ATOM 927 O O . LYS A 1 111 ? -1.895 -6.635 -8.506 1.00 89.44 111 LYS A O 1
ATOM 932 N N . ASP A 1 112 ? -0.231 -7.559 -7.312 1.00 87.62 112 ASP A N 1
ATOM 933 C CA . ASP A 1 112 ? -1.070 -8.013 -6.205 1.00 87.62 112 ASP A CA 1
ATOM 934 C C . ASP A 1 112 ? -1.728 -6.872 -5.433 1.00 87.62 112 ASP A C 1
ATOM 936 O O . ASP A 1 112 ? -2.865 -7.025 -5.004 1.00 87.62 112 ASP A O 1
ATOM 940 N N . GLU A 1 113 ? -1.012 -5.777 -5.149 1.00 90.94 113 GLU A N 1
ATOM 941 C CA . GLU A 1 113 ? -1.489 -4.710 -4.259 1.00 90.94 113 GLU A CA 1
ATOM 942 C C . GLU A 1 113 ? -2.224 -3.585 -4.988 1.00 90.94 113 GLU A C 1
ATOM 944 O O . GLU A 1 113 ? -3.067 -2.941 -4.365 1.00 90.94 113 GLU A O 1
ATOM 949 N N . PHE A 1 114 ? -1.920 -3.352 -6.269 1.00 91.50 114 PHE A N 1
ATOM 950 C CA . PHE A 1 114 ? -2.505 -2.272 -7.075 1.00 91.50 114 PHE A CA 1
ATOM 951 C C . PHE A 1 114 ? -3.367 -2.784 -8.236 1.00 91.50 114 PHE A C 1
ATOM 953 O O . PHE A 1 114 ? -3.766 -1.989 -9.082 1.00 91.50 114 PHE A O 1
ATOM 960 N N . TYR A 1 115 ? -3.669 -4.087 -8.265 1.00 89.25 115 TYR A N 1
ATOM 961 C CA . TYR A 1 115 ? -4.525 -4.727 -9.269 1.00 89.25 115 TYR A CA 1
ATOM 962 C C . TYR A 1 115 ? -4.039 -4.518 -10.706 1.00 89.25 115 TYR A C 1
ATOM 964 O O . TYR A 1 115 ? -4.833 -4.362 -11.629 1.00 89.25 115 TYR A O 1
ATOM 972 N N . LEU A 1 116 ? -2.718 -4.502 -10.917 1.00 89.38 116 LEU A N 1
ATOM 973 C CA . LEU A 1 116 ? -2.159 -4.460 -12.273 1.00 89.38 116 LEU A CA 1
ATOM 974 C C . LEU A 1 116 ? -2.244 -5.818 -12.994 1.00 89.38 116 LEU A C 1
ATOM 976 O O . LEU A 1 116 ? -1.816 -5.916 -14.139 1.00 89.38 116 LEU A O 1
ATOM 980 N N . ASP A 1 117 ? -2.762 -6.861 -12.339 1.00 86.00 117 ASP A N 1
ATOM 981 C CA . ASP A 1 117 ? -3.072 -8.161 -12.943 1.00 86.00 117 ASP A CA 1
ATOM 982 C C . ASP A 1 117 ? -4.471 -8.230 -13.584 1.00 86.00 117 ASP A C 1
ATOM 984 O O . ASP A 1 117 ? -4.807 -9.251 -14.182 1.00 86.00 117 ASP A O 1
ATOM 988 N N . GLN A 1 118 ? -5.278 -7.166 -13.486 1.00 88.00 118 GLN A N 1
ATOM 989 C CA . GLN A 1 118 ? -6.588 -7.093 -14.135 1.00 88.00 118 GLN A CA 1
ATOM 990 C C . GLN A 1 118 ? -6.485 -6.850 -15.649 1.00 88.00 118 GLN A C 1
ATOM 992 O O . GLN A 1 118 ? -5.472 -6.376 -16.166 1.00 88.00 118 GLN A O 1
ATOM 997 N N . THR A 1 119 ? -7.572 -7.130 -16.364 1.00 91.06 119 THR A N 1
ATOM 998 C CA . THR A 1 119 ? -7.709 -6.780 -17.780 1.00 91.06 119 THR A CA 1
ATOM 999 C C . THR A 1 119 ? -7.928 -5.277 -17.938 1.00 91.06 119 THR A C 1
ATOM 1001 O O . THR A 1 119 ? -8.733 -4.687 -17.219 1.00 91.06 119 THR A O 1
ATOM 1004 N N . PHE A 1 120 ? -7.229 -4.659 -18.889 1.00 92.94 120 PHE A N 1
ATOM 1005 C CA . PHE A 1 120 ? -7.392 -3.247 -19.235 1.00 92.94 120 PHE A CA 1
ATOM 1006 C C . PHE A 1 120 ? -7.973 -3.115 -20.640 1.00 92.94 120 PHE A C 1
ATOM 1008 O O . PHE A 1 120 ? -7.533 -3.812 -21.550 1.00 92.94 120 PHE A O 1
ATOM 1015 N N . ASP A 1 121 ? -8.873 -2.154 -20.833 1.00 92.31 121 ASP A N 1
ATOM 1016 C CA . ASP A 1 121 ? -9.541 -1.937 -22.127 1.00 92.31 121 ASP A CA 1
ATOM 1017 C C . ASP A 1 121 ? -8.627 -1.282 -23.179 1.00 92.31 121 ASP A C 1
ATOM 1019 O O . ASP A 1 121 ? -8.884 -1.347 -24.376 1.00 92.31 121 ASP A O 1
ATOM 1023 N N . SER A 1 122 ? -7.552 -0.611 -22.744 1.00 96.62 122 SER A N 1
ATOM 1024 C CA . SER A 1 122 ? -6.623 0.101 -23.627 1.00 96.62 122 SER A CA 1
ATOM 1025 C C . SER A 1 122 ? -5.207 0.156 -23.059 1.00 96.62 122 SER A C 1
ATOM 1027 O O . SER A 1 122 ? -4.998 0.318 -21.852 1.00 96.62 122 SER A O 1
ATOM 1029 N N . VAL A 1 123 ? -4.214 0.133 -23.954 1.00 94.81 123 VAL A N 1
ATOM 1030 C CA . VAL A 1 123 ? -2.792 0.329 -23.623 1.00 94.81 123 VAL A CA 1
ATOM 1031 C C . VAL A 1 123 ? -2.563 1.663 -22.906 1.00 94.81 123 VAL A C 1
ATOM 1033 O O . VAL A 1 123 ? -1.740 1.748 -21.993 1.00 94.81 123 VAL A O 1
ATOM 1036 N N . GLN A 1 124 ? -3.297 2.716 -23.279 1.00 96.06 124 GLN A N 1
ATOM 1037 C CA . GLN A 1 124 ? -3.185 4.021 -22.622 1.00 96.06 124 GLN A CA 1
ATOM 1038 C C . GLN A 1 124 ? -3.667 3.963 -21.169 1.00 96.06 124 GLN A C 1
ATOM 1040 O O . GLN A 1 124 ? -3.008 4.501 -20.274 1.00 96.06 124 GLN A O 1
ATOM 1045 N N . HIS A 1 125 ? -4.780 3.265 -20.923 1.00 94.56 125 HIS A N 1
ATOM 1046 C CA . HIS A 1 125 ? -5.304 3.054 -19.578 1.00 94.56 125 HIS A CA 1
ATOM 1047 C C . HIS A 1 125 ? -4.301 2.259 -18.729 1.00 94.56 125 HIS A C 1
ATOM 1049 O O . HIS A 1 125 ? -3.932 2.714 -17.644 1.00 94.56 125 HIS A O 1
ATOM 1055 N N . ALA A 1 126 ? -3.762 1.156 -19.258 1.00 93.44 126 ALA A N 1
ATOM 1056 C CA . ALA A 1 126 ? -2.744 0.356 -18.576 1.00 93.44 126 ALA A CA 1
ATOM 1057 C C . ALA A 1 126 ? -1.492 1.181 -18.217 1.00 93.44 126 ALA A C 1
ATOM 1059 O O . ALA A 1 126 ? -1.013 1.136 -17.080 1.00 93.44 126 ALA A O 1
ATOM 1060 N N . LYS A 1 127 ? -0.987 2.007 -19.147 1.00 94.94 127 LYS A N 1
ATOM 1061 C CA . LYS A 1 127 ? 0.144 2.921 -18.891 1.00 94.94 127 LYS A CA 1
ATOM 1062 C C . LYS A 1 127 ? -0.162 3.917 -17.767 1.00 94.94 127 LYS A C 1
ATOM 1064 O O . LYS A 1 127 ? 0.672 4.113 -16.881 1.00 94.94 127 LYS A O 1
ATOM 1069 N N . LYS A 1 128 ? -1.354 4.526 -17.765 1.00 95.25 128 LYS A N 1
ATOM 1070 C CA . LYS A 1 128 ? -1.783 5.473 -16.720 1.00 95.25 128 LYS A CA 1
ATOM 1071 C C . LYS A 1 128 ? -1.904 4.795 -15.353 1.00 95.25 128 LYS A C 1
ATOM 1073 O O . LYS A 1 128 ? -1.386 5.328 -14.371 1.00 95.25 128 LYS A O 1
ATOM 1078 N N . ALA A 1 129 ? -2.528 3.619 -15.297 1.00 93.81 129 ALA A N 1
ATOM 1079 C CA . ALA A 1 129 ? -2.659 2.822 -14.079 1.00 93.81 129 ALA A CA 1
ATOM 1080 C C . ALA A 1 129 ? -1.284 2.429 -13.520 1.00 93.81 129 ALA A C 1
ATOM 1082 O O . ALA A 1 129 ? -1.012 2.631 -12.338 1.00 93.81 129 ALA A O 1
ATOM 1083 N N . THR A 1 130 ? -0.377 1.978 -14.390 1.00 93.75 130 THR A N 1
ATOM 1084 C CA . THR A 1 130 ? 0.995 1.601 -14.020 1.00 93.75 130 THR A CA 1
ATOM 1085 C C . THR A 1 130 ? 1.764 2.793 -13.454 1.00 93.75 130 THR A C 1
ATOM 1087 O O . THR A 1 130 ? 2.362 2.697 -12.383 1.00 93.75 130 THR A O 1
ATOM 1090 N N . LYS A 1 131 ? 1.700 3.954 -14.119 1.00 94.94 131 LYS A N 1
ATOM 1091 C CA . LYS A 1 131 ? 2.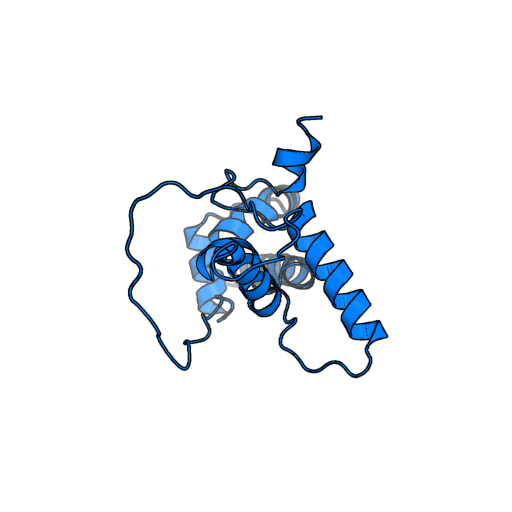335 5.189 -13.636 1.00 94.94 131 LYS A CA 1
ATOM 1092 C C . LYS A 1 131 ? 1.789 5.610 -12.269 1.00 94.94 131 LYS A C 1
ATOM 1094 O O . LYS A 1 131 ? 2.565 5.982 -11.391 1.00 94.94 131 LYS A O 1
ATOM 1099 N N . SER A 1 132 ? 0.472 5.524 -12.076 1.00 94.19 132 SER A N 1
ATOM 1100 C CA . SER A 1 132 ? -0.167 5.814 -10.790 1.00 94.19 132 SER A CA 1
ATOM 1101 C C . SER A 1 132 ? 0.298 4.847 -9.696 1.00 94.19 132 SER A C 1
ATOM 1103 O O . SER A 1 132 ? 0.733 5.297 -8.639 1.00 94.19 132 SER A O 1
ATOM 1105 N N . ALA A 1 133 ? 0.310 3.539 -9.968 1.00 94.06 133 ALA A N 1
ATOM 1106 C CA . ALA A 1 133 ? 0.761 2.517 -9.026 1.00 94.06 133 ALA A CA 1
ATOM 1107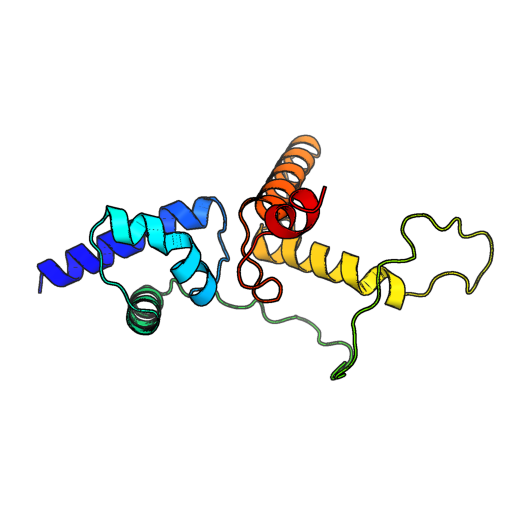 C C . ALA A 1 133 ? 2.228 2.712 -8.609 1.00 94.06 133 ALA A C 1
ATOM 1109 O O . ALA A 1 133 ? 2.539 2.669 -7.420 1.00 94.06 133 ALA A O 1
ATOM 1110 N N . ILE A 1 134 ? 3.120 3.003 -9.564 1.00 93.31 134 ILE A N 1
ATOM 1111 C CA . ILE A 1 134 ? 4.531 3.316 -9.284 1.00 93.31 134 ILE A CA 1
ATOM 1112 C C . ILE A 1 134 ? 4.636 4.557 -8.392 1.00 93.31 134 ILE A C 1
ATOM 1114 O O . ILE A 1 134 ? 5.383 4.557 -7.413 1.00 93.31 134 ILE A O 1
ATOM 1118 N N . ASN A 1 135 ? 3.865 5.605 -8.694 1.00 94.25 135 ASN A N 1
ATOM 1119 C CA . ASN A 1 135 ? 3.868 6.816 -7.884 1.00 94.25 135 ASN A CA 1
ATOM 1120 C C . ASN A 1 135 ? 3.401 6.540 -6.447 1.00 94.25 135 ASN A C 1
ATOM 1122 O O . ASN A 1 135 ? 4.067 6.932 -5.491 1.00 94.25 135 ASN A O 1
ATOM 1126 N N . LEU A 1 136 ? 2.301 5.802 -6.286 1.00 93.81 136 LEU A N 1
ATOM 1127 C CA . LEU A 1 136 ? 1.776 5.407 -4.980 1.00 93.81 136 LEU A CA 1
ATOM 1128 C C . LEU A 1 136 ? 2.775 4.542 -4.203 1.00 93.81 136 LEU A C 1
ATOM 1130 O O . LEU A 1 136 ? 2.970 4.768 -3.008 1.00 93.81 136 LEU A O 1
ATOM 1134 N N . TYR A 1 137 ? 3.442 3.596 -4.870 1.00 93.81 137 TYR A N 1
ATOM 1135 C CA . TYR A 1 137 ? 4.490 2.762 -4.281 1.00 93.81 137 TYR A CA 1
ATOM 1136 C C . TYR A 1 137 ? 5.656 3.605 -3.745 1.00 93.81 137 TYR A C 1
ATOM 1138 O O . TYR A 1 137 ? 6.090 3.412 -2.613 1.00 93.81 137 TYR A O 1
ATOM 1146 N N . ASN A 1 138 ? 6.131 4.570 -4.531 1.00 92.25 138 ASN A N 1
ATOM 1147 C CA . ASN A 1 138 ? 7.294 5.380 -4.180 1.00 92.25 138 ASN A CA 1
ATOM 1148 C C . ASN A 1 138 ? 6.987 6.480 -3.153 1.00 92.25 138 ASN A C 1
ATOM 1150 O O . ASN A 1 138 ? 7.832 6.774 -2.306 1.00 92.25 138 ASN A O 1
ATOM 1154 N N . GLN A 1 139 ? 5.799 7.090 -3.218 1.00 91.44 139 GLN A N 1
ATOM 1155 C CA . GLN A 1 139 ? 5.460 8.282 -2.435 1.00 91.44 139 GLN A CA 1
ATOM 1156 C C . GLN A 1 139 ? 4.603 8.013 -1.201 1.00 91.44 139 GLN A C 1
ATOM 1158 O O . GLN A 1 139 ? 4.766 8.718 -0.209 1.00 91.44 139 GLN A O 1
ATOM 1163 N N . ILE A 1 140 ? 3.687 7.039 -1.249 1.00 92.00 140 ILE A N 1
ATOM 1164 C CA . ILE A 1 140 ? 2.649 6.863 -0.215 1.00 92.00 140 ILE A CA 1
ATOM 1165 C C . ILE A 1 140 ? 2.798 5.529 0.520 1.00 92.00 140 ILE A C 1
ATOM 1167 O O . ILE A 1 140 ? 2.568 5.444 1.726 1.00 92.00 140 ILE A O 1
ATOM 1171 N N . ARG A 1 141 ? 3.175 4.466 -0.191 1.00 92.81 141 ARG A N 1
ATOM 1172 C CA . ARG A 1 141 ? 3.182 3.107 0.341 1.00 92.81 141 ARG A CA 1
ATOM 1173 C C . ARG A 1 141 ? 4.250 2.944 1.427 1.00 92.81 141 ARG A C 1
ATOM 1175 O O . ARG A 1 141 ? 5.438 3.093 1.170 1.00 92.81 141 ARG A O 1
ATOM 1182 N N . LEU A 1 142 ? 3.844 2.538 2.632 1.00 93.44 142 LEU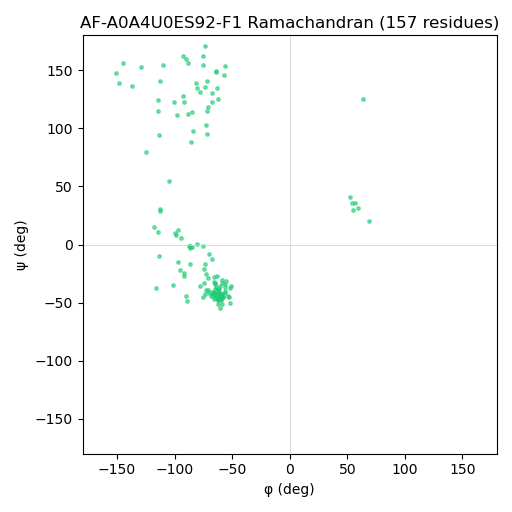 A N 1
ATOM 1183 C CA . LEU A 1 142 ? 4.780 2.292 3.736 1.00 93.44 142 LEU A CA 1
ATOM 1184 C C . LEU A 1 142 ? 5.450 0.910 3.633 1.00 93.44 142 LEU A C 1
ATOM 1186 O O . LEU A 1 142 ? 4.800 -0.112 3.345 1.00 93.44 142 LEU A O 1
ATOM 1190 N N . HIS A 1 143 ? 6.752 0.850 3.921 1.00 91.44 143 HIS A N 1
ATOM 1191 C CA . HIS A 1 143 ? 7.555 -0.377 3.897 1.00 91.44 143 HIS A CA 1
ATOM 1192 C C . HIS A 1 143 ? 8.049 -0.738 5.296 1.00 91.44 143 HIS A C 1
ATOM 1194 O O . HIS A 1 143 ? 8.734 0.044 5.939 1.00 91.44 143 HIS A O 1
ATOM 1200 N N . VAL A 1 144 ? 7.740 -1.955 5.760 1.00 88.75 144 VAL A N 1
ATOM 1201 C CA . VAL A 1 144 ? 8.158 -2.410 7.102 1.00 88.75 144 VAL A CA 1
ATOM 1202 C C . VAL A 1 144 ? 9.681 -2.465 7.218 1.00 88.75 144 VAL A C 1
ATOM 1204 O O . VAL A 1 144 ? 10.219 -2.054 8.231 1.00 88.75 144 VAL A O 1
ATOM 1207 N N . SER A 1 145 ? 10.375 -2.919 6.170 1.00 87.81 145 SER A N 1
ATOM 1208 C CA . SER A 1 145 ? 11.842 -2.985 6.131 1.00 87.81 145 SER A CA 1
ATOM 1209 C C . SER A 1 145 ? 12.531 -1.620 6.055 1.00 87.81 145 SER A C 1
ATOM 1211 O O . SER A 1 145 ? 13.750 -1.572 6.109 1.00 87.81 145 SER A O 1
ATOM 1213 N N . LEU A 1 146 ? 11.769 -0.541 5.859 1.00 88.69 146 LEU A N 1
ATOM 1214 C CA . LEU A 1 146 ? 12.260 0.837 5.833 1.00 88.69 146 LEU A CA 1
ATOM 1215 C C . LEU A 1 146 ? 11.720 1.620 7.040 1.00 88.69 146 LEU A C 1
ATOM 1217 O O . LEU A 1 146 ? 11.454 2.812 6.923 1.00 88.69 146 LEU A O 1
ATOM 1221 N N . ASP A 1 147 ? 11.444 0.945 8.159 1.00 90.50 147 ASP A N 1
ATOM 1222 C CA . ASP A 1 147 ? 10.853 1.539 9.368 1.00 90.50 147 ASP A CA 1
ATOM 1223 C C . ASP A 1 147 ? 9.566 2.328 9.099 1.00 90.50 147 ASP A C 1
ATOM 1225 O O . ASP A 1 147 ? 9.336 3.408 9.638 1.00 90.50 147 ASP A O 1
ATOM 1229 N N . TYR A 1 148 ? 8.710 1.784 8.230 1.00 92.56 148 TYR A N 1
ATOM 1230 C CA . TYR A 1 148 ? 7.474 2.427 7.782 1.00 92.56 148 TYR A CA 1
ATOM 1231 C C . TYR A 1 148 ? 7.694 3.776 7.086 1.00 92.56 148 TYR A C 1
ATOM 1233 O O . TYR A 1 148 ? 6.819 4.635 7.122 1.00 92.56 148 TYR A O 1
ATOM 1241 N N . LYS A 1 149 ? 8.827 3.945 6.402 1.00 91.50 149 LYS A N 1
ATOM 1242 C CA . LYS A 1 149 ? 9.061 5.031 5.443 1.00 91.50 149 LYS A CA 1
ATOM 1243 C C . LYS A 1 149 ? 8.701 4.581 4.027 1.00 91.50 149 LYS A C 1
ATOM 1245 O O . LYS A 1 149 ? 8.575 3.382 3.741 1.00 91.50 149 LYS A O 1
ATOM 1250 N N . THR A 1 150 ? 8.510 5.554 3.144 1.00 92.00 150 THR A N 1
ATOM 1251 C CA . THR A 1 150 ? 8.333 5.313 1.708 1.00 92.00 150 THR A CA 1
ATOM 1252 C C . THR A 1 150 ? 9.695 5.287 1.012 1.00 92.00 150 THR A C 1
ATOM 1254 O O . THR A 1 150 ? 10.652 5.867 1.535 1.00 92.00 150 THR A O 1
ATOM 1257 N N . PRO A 1 151 ? 9.825 4.629 -0.153 1.00 91.56 151 PRO A N 1
ATOM 1258 C CA . PRO A 1 151 ? 11.083 4.599 -0.893 1.00 91.56 151 PRO A CA 1
ATOM 1259 C C . PRO A 1 151 ? 11.651 6.001 -1.137 1.00 91.56 151 PRO A C 1
ATOM 1261 O O . PRO A 1 151 ? 12.817 6.248 -0.839 1.00 91.56 151 PRO A O 1
ATOM 1264 N N . ASN A 1 152 ? 10.819 6.957 -1.558 1.00 92.19 152 ASN A N 1
ATOM 1265 C CA . ASN A 1 152 ? 11.275 8.326 -1.794 1.00 92.19 152 ASN A CA 1
ATOM 1266 C C . ASN A 1 152 ? 11.770 9.012 -0.516 1.00 92.19 152 ASN A C 1
ATOM 1268 O O . ASN A 1 152 ? 12.758 9.736 -0.559 1.00 92.19 152 ASN A O 1
ATOM 1272 N N . MET A 1 153 ? 11.144 8.763 0.639 1.00 89.31 153 MET A N 1
ATOM 1273 C CA . MET A 1 153 ? 11.627 9.322 1.907 1.00 89.31 153 MET A CA 1
ATOM 1274 C C . MET A 1 153 ? 13.019 8.819 2.296 1.00 89.31 153 MET A C 1
ATOM 1276 O O .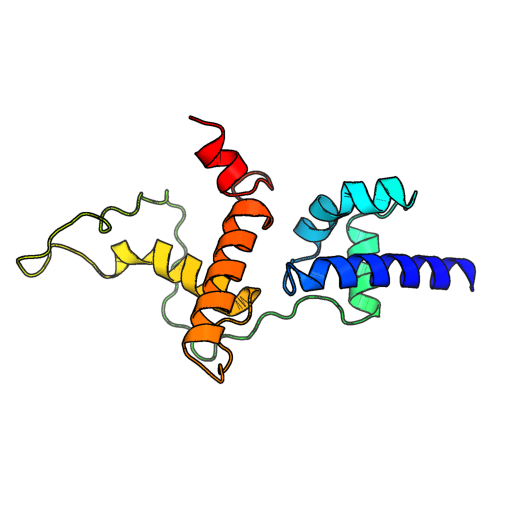 MET A 1 153 ? 13.704 9.509 3.044 1.00 89.31 153 MET A O 1
ATOM 1280 N N . VAL A 1 154 ? 13.411 7.625 1.850 1.00 87.62 154 VAL A N 1
ATOM 1281 C CA . VAL A 1 154 ? 14.717 7.037 2.165 1.00 87.62 154 VAL A CA 1
ATOM 1282 C C . VAL A 1 154 ? 15.761 7.448 1.135 1.00 87.62 154 VAL A C 1
ATOM 1284 O O . VAL A 1 154 ? 16.829 7.894 1.532 1.00 87.62 154 VAL A O 1
ATOM 1287 N N . TYR A 1 155 ? 15.446 7.324 -0.157 1.00 82.81 155 TYR A N 1
ATOM 1288 C CA . TYR A 1 155 ? 16.421 7.460 -1.244 1.00 82.81 155 TYR A CA 1
ATOM 1289 C C . TYR A 1 155 ? 16.490 8.859 -1.874 1.00 82.81 155 TYR A C 1
ATOM 1291 O O . TYR A 1 155 ? 17.506 9.182 -2.472 1.00 82.81 155 TYR A O 1
ATOM 1299 N N . LEU A 1 156 ? 15.444 9.692 -1.761 1.00 78.06 156 LEU A N 1
ATOM 1300 C CA . LEU A 1 156 ? 15.469 11.072 -2.282 1.00 78.06 156 LEU A CA 1
ATOM 1301 C C . LEU A 1 156 ? 15.818 12.115 -1.215 1.00 78.06 156 LEU A C 1
ATOM 1303 O O . LEU A 1 156 ? 16.135 13.242 -1.562 1.00 78.06 156 LEU A O 1
ATOM 1307 N N . LYS A 1 157 ? 15.769 11.766 0.078 1.00 57.47 157 LYS A N 1
ATOM 1308 C CA . LYS A 1 157 ? 16.230 12.647 1.170 1.00 57.47 157 LYS A CA 1
ATOM 1309 C C . LYS A 1 157 ? 17.729 12.518 1.469 1.00 57.47 157 LYS A C 1
ATOM 1311 O O . LYS A 1 157 ? 18.214 13.166 2.386 1.00 57.47 157 LYS A O 1
ATOM 1316 N N . THR A 1 158 ? 18.428 11.633 0.760 1.00 48.66 158 THR A N 1
ATOM 1317 C CA . THR A 1 158 ? 19.881 11.422 0.872 1.00 48.66 158 THR A CA 1
ATOM 1318 C C . THR A 1 158 ? 20.678 12.145 -0.219 1.00 48.66 158 THR A C 1
ATOM 1320 O O . THR A 1 158 ? 21.880 11.912 -0.318 1.00 48.66 158 THR A O 1
ATOM 1323 N N . ALA A 1 159 ? 20.025 12.989 -1.024 1.00 40.41 159 ALA A N 1
ATOM 1324 C CA . ALA A 1 159 ? 20.655 13.861 -2.012 1.00 40.41 159 ALA A CA 1
ATOM 1325 C C . ALA A 1 159 ? 20.673 15.307 -1.511 1.00 40.41 159 ALA A C 1
ATOM 1327 O O . ALA A 1 159 ? 19.663 15.708 -0.885 1.00 40.41 159 ALA A O 1
#

Secondary structure (DSSP, 8-state):
-HHHHHHHHHHHHHHHHHHTT-TT--HHHHHHHTHHHHHHTT----HHHHHHHHHHTT-SPPPPPPS---------PPPPP--GGG----STTSS-GGGGHHHHHHHHHHHHHHTTTS--S-HHHHHHHHHHHHHHHHHT--BGGGTTB-HHHHHTTT-